Protein AF-A0A965AYD1-F1 (afdb_monomer_lite)

Foldseek 3Di:
DPPCDPVNAQDDVVVVVVVVVVVVVCCVVVVDPPVVVVVVVVVVVVVVVVVCVVCVVVLQVVLVPPVQSWDDDSNDIDHDDDDDDDDVVVVDVVVVVVVVVVVVVVVVVVVVVVCCVPPVVVVDDDPDDDDDDDDDDDD

pLDDT: mean 86.01, std 12.25, range [31.33, 96.5]

Structure (mmCIF, N/CA/C/O backbone):
data_AF-A0A965AYD1-F1
#
_entry.id   AF-A0A965AYD1-F1
#
loop_
_atom_site.group_PDB
_atom_site.id
_atom_site.type_symbol
_atom_site.label_atom_id
_atom_site.label_alt_id
_atom_site.label_comp_id
_atom_site.label_asym_id
_atom_site.label_entity_id
_atom_site.label_seq_id
_atom_site.pdbx_PDB_ins_code
_atom_site.Cartn_x
_atom_site.Cartn_y
_atom_site.Cartn_z
_atom_site.occupancy
_atom_site.B_iso_or_equiv
_atom_site.auth_seq_id
_atom_site.auth_comp_id
_atom_site.auth_asym_id
_atom_site.auth_atom_id
_atom_site.pdbx_PDB_model_num
ATOM 1 N N . MET A 1 1 ? -29.905 -5.074 19.551 1.00 31.33 1 MET A N 1
ATOM 2 C CA . MET A 1 1 ? -28.897 -4.438 18.678 1.00 31.33 1 MET A CA 1
ATOM 3 C C . MET A 1 1 ? -28.481 -5.483 17.664 1.00 31.33 1 MET A C 1
ATOM 5 O O . MET A 1 1 ? -27.871 -6.464 18.064 1.00 31.33 1 MET A O 1
ATOM 9 N N . ASN A 1 2 ? -28.889 -5.346 16.401 1.00 33.81 2 ASN A N 1
ATOM 10 C CA . ASN A 1 2 ? -28.353 -6.209 15.350 1.00 33.81 2 ASN A CA 1
ATOM 11 C C . ASN A 1 2 ? -26.916 -5.758 15.093 1.00 33.81 2 ASN A C 1
ATOM 13 O O . ASN A 1 2 ? -26.701 -4.657 14.593 1.00 33.81 2 ASN A O 1
ATOM 17 N N . SER A 1 3 ? -25.953 -6.588 15.486 1.00 36.12 3 SER A N 1
ATOM 18 C CA . SER A 1 3 ? -24.561 -6.454 15.067 1.00 36.12 3 SER A CA 1
ATOM 19 C C . SER A 1 3 ? -24.496 -6.816 13.586 1.00 36.12 3 SER A C 1
ATOM 21 O O . SER A 1 3 ? -24.158 -7.948 13.259 1.00 36.12 3 SER A O 1
ATOM 23 N N . LEU A 1 4 ? -24.889 -5.894 12.705 1.00 42.19 4 LEU A N 1
ATOM 24 C CA . LEU A 1 4 ? -24.600 -6.024 11.280 1.00 42.19 4 LEU A CA 1
ATOM 25 C C . LEU A 1 4 ? -23.084 -6.017 11.149 1.00 42.19 4 LEU A C 1
ATOM 27 O O . LEU A 1 4 ? -22.419 -5.025 11.454 1.00 42.19 4 LEU A O 1
ATOM 31 N N . LEU A 1 5 ? -22.533 -7.169 10.798 1.00 50.06 5 LEU A N 1
ATOM 32 C CA . LEU A 1 5 ? -21.101 -7.297 10.612 1.00 50.06 5 LEU A CA 1
ATOM 33 C C . LEU A 1 5 ? -20.743 -6.538 9.328 1.00 50.06 5 LEU A C 1
ATOM 35 O O . LEU A 1 5 ? -21.527 -6.509 8.384 1.00 50.06 5 LEU A O 1
ATOM 39 N N . ILE A 1 6 ? -19.569 -5.906 9.270 1.00 55.34 6 ILE A N 1
ATOM 40 C CA . ILE A 1 6 ? -19.202 -4.999 8.162 1.00 55.34 6 ILE A CA 1
ATOM 41 C C . ILE A 1 6 ? -19.211 -5.679 6.773 1.00 55.34 6 ILE A C 1
ATOM 43 O O . ILE A 1 6 ? -19.198 -5.005 5.751 1.00 55.34 6 ILE A O 1
ATOM 47 N N . TRP A 1 7 ? -19.247 -7.016 6.733 1.00 57.31 7 TRP A N 1
ATOM 48 C CA . TRP A 1 7 ? -19.371 -7.836 5.523 1.00 57.31 7 TRP A CA 1
ATOM 49 C C . TRP A 1 7 ? -20.816 -8.090 5.059 1.00 57.31 7 TRP A C 1
ATOM 51 O O . TRP A 1 7 ? -21.011 -8.648 3.983 1.00 57.31 7 TRP A O 1
ATOM 61 N N . GLU A 1 8 ? -21.821 -7.700 5.843 1.00 56.00 8 GLU A N 1
ATOM 62 C CA . GLU A 1 8 ? -23.250 -7.827 5.516 1.00 56.00 8 GLU A CA 1
ATOM 63 C C . GLU A 1 8 ? -23.846 -6.523 4.960 1.00 56.00 8 GLU A C 1
ATOM 65 O O . GLU A 1 8 ? -24.965 -6.517 4.449 1.00 56.00 8 GLU A O 1
ATOM 70 N N . VAL A 1 9 ? -23.099 -5.417 5.041 1.00 59.25 9 VAL A N 1
ATOM 71 C CA . VAL A 1 9 ? -23.489 -4.108 4.508 1.00 59.25 9 VAL A CA 1
ATOM 72 C C . VAL A 1 9 ? -22.909 -3.958 3.104 1.00 59.25 9 VAL A C 1
ATOM 74 O O . VAL A 1 9 ? -21.737 -4.256 2.871 1.00 59.25 9 VAL A O 1
ATOM 77 N N . ALA A 1 10 ? -23.725 -3.508 2.149 1.00 65.56 10 ALA A N 1
ATOM 78 C CA . ALA A 1 10 ? -23.235 -3.172 0.817 1.00 65.56 10 ALA A CA 1
ATOM 79 C C . ALA A 1 10 ? -22.157 -2.077 0.944 1.00 65.56 10 ALA A C 1
ATOM 81 O O . ALA A 1 10 ? -22.435 -1.052 1.559 1.00 65.56 10 ALA A O 1
ATOM 82 N N . PRO A 1 11 ? -20.932 -2.248 0.412 1.00 63.72 11 PRO A N 1
ATOM 83 C CA . PRO A 1 11 ? -19.881 -1.241 0.516 1.00 63.72 11 PRO A CA 1
ATOM 84 C C . PRO A 1 11 ? -20.221 0.014 -0.297 1.00 63.72 11 PRO A C 1
ATOM 86 O O . PRO A 1 11 ? -19.749 0.190 -1.422 1.00 63.72 11 PRO A O 1
ATOM 89 N N . THR A 1 12 ? -21.014 0.928 0.264 1.00 79.69 12 THR A N 1
ATOM 90 C CA . THR A 1 12 ? -21.115 2.282 -0.278 1.00 79.69 12 THR A CA 1
ATOM 91 C C . THR A 1 12 ? -20.005 3.141 0.314 1.00 79.69 12 THR A C 1
ATOM 93 O O . THR A 1 12 ? -19.731 3.128 1.516 1.00 79.69 12 THR A O 1
ATOM 96 N N . LYS A 1 13 ? -19.334 3.913 -0.546 1.00 81.00 13 LYS A N 1
ATOM 97 C CA . LYS A 1 13 ? -18.251 4.810 -0.124 1.00 81.00 13 LYS A CA 1
ATOM 98 C C . LYS A 1 13 ? -18.714 5.792 0.962 1.00 81.00 13 LYS A C 1
ATOM 100 O O . LYS A 1 13 ? -17.974 6.043 1.905 1.00 81.00 13 LYS A O 1
ATOM 105 N N . SER A 1 14 ? -19.949 6.279 0.852 1.00 82.81 14 SER A N 1
ATOM 106 C CA . SER A 1 14 ? -20.572 7.194 1.810 1.00 82.81 14 SER A CA 1
ATOM 107 C C . SER A 1 14 ? -20.762 6.586 3.199 1.00 82.81 14 SER A C 1
ATOM 109 O O . SER A 1 14 ? -20.508 7.259 4.193 1.00 82.81 14 SER A O 1
ATOM 111 N N . GLU A 1 15 ? -21.192 5.325 3.297 1.00 81.50 15 GLU A N 1
ATOM 112 C CA . GLU A 1 15 ? -21.371 4.671 4.600 1.00 81.50 15 GLU A CA 1
ATOM 113 C C . GLU A 1 15 ? -20.020 4.403 5.267 1.00 81.50 15 GLU A C 1
ATOM 115 O O . GLU A 1 15 ? -19.874 4.637 6.464 1.00 81.50 15 GLU A O 1
ATOM 120 N N . ILE A 1 16 ? -19.009 3.992 4.492 1.00 84.12 16 ILE A N 1
ATOM 121 C CA . ILE A 1 16 ? -17.644 3.786 5.000 1.00 84.12 16 ILE A CA 1
ATOM 122 C C . ILE A 1 16 ? -17.067 5.092 5.562 1.00 84.12 16 ILE A C 1
ATOM 124 O O . ILE A 1 16 ? -16.509 5.084 6.659 1.00 84.12 16 ILE A O 1
ATOM 128 N N . GLU A 1 17 ? -17.221 6.207 4.842 1.00 87.81 17 GLU A N 1
ATOM 129 C CA . GLU A 1 17 ? -16.793 7.533 5.306 1.00 87.81 17 GLU A CA 1
ATOM 130 C C . GLU A 1 17 ? -17.532 7.939 6.588 1.00 87.81 17 GLU A C 1
ATOM 132 O O . GLU A 1 17 ? -16.894 8.313 7.570 1.00 87.81 17 GLU A O 1
ATOM 137 N N . MET A 1 18 ? -18.854 7.753 6.635 1.00 88.06 18 MET A N 1
ATOM 138 C CA . MET A 1 18 ? -19.653 8.041 7.829 1.00 88.06 18 MET A CA 1
ATOM 139 C C . MET A 1 18 ? -19.200 7.222 9.051 1.00 88.06 18 MET A C 1
ATOM 141 O O . MET A 1 18 ? -19.089 7.767 10.150 1.00 88.06 18 MET A O 1
ATOM 145 N N . TYR A 1 19 ? -18.929 5.921 8.892 1.00 86.81 19 TYR A N 1
ATOM 146 C CA . TYR A 1 19 ? -18.437 5.089 9.994 1.00 86.81 19 TYR A CA 1
ATOM 147 C C . TYR A 1 19 ? -17.040 5.515 10.456 1.00 86.81 19 TYR A C 1
ATOM 149 O O . TYR A 1 19 ? -16.795 5.573 11.662 1.00 86.81 19 TYR A O 1
ATOM 157 N N . ALA A 1 20 ? -16.143 5.848 9.524 1.00 89.62 20 ALA A N 1
ATOM 158 C CA . ALA A 1 20 ? -14.809 6.343 9.853 1.00 89.62 20 ALA A CA 1
ATOM 159 C C . ALA A 1 20 ? -14.870 7.670 10.629 1.00 89.62 20 ALA A C 1
ATOM 161 O O . ALA A 1 20 ? -14.186 7.814 11.644 1.00 89.62 20 ALA A O 1
ATOM 162 N N . ASP A 1 21 ? -15.736 8.597 10.210 1.00 92.69 21 ASP A N 1
ATOM 163 C CA . ASP A 1 21 ? -15.945 9.879 10.886 1.00 92.69 21 ASP A CA 1
ATOM 164 C C . ASP A 1 21 ? -16.504 9.702 12.303 1.00 92.69 21 ASP A C 1
ATOM 166 O O . ASP A 1 21 ? -16.094 10.409 13.224 1.00 92.69 21 ASP A O 1
ATOM 170 N N . ASN A 1 22 ? -17.418 8.749 12.507 1.00 90.31 22 ASN A N 1
ATOM 171 C CA . ASN A 1 22 ? -17.966 8.460 13.833 1.00 90.31 22 ASN A CA 1
ATOM 172 C C . ASN A 1 22 ? -16.891 7.917 14.783 1.00 90.31 22 ASN A C 1
ATOM 174 O O . ASN A 1 22 ? -16.756 8.418 15.896 1.00 90.31 22 ASN A O 1
ATOM 178 N N . VAL A 1 23 ? -16.071 6.964 14.331 1.00 89.94 23 VAL A N 1
ATOM 179 C CA . VAL A 1 23 ? -14.961 6.434 15.142 1.00 89.94 23 VAL A CA 1
ATOM 180 C C . VAL A 1 23 ? -13.921 7.523 15.430 1.00 89.94 23 VAL A C 1
ATOM 182 O O . VAL A 1 23 ? -13.408 7.612 16.545 1.00 89.94 23 VAL A O 1
ATOM 185 N N . ALA A 1 24 ? -13.629 8.398 14.462 1.00 91.69 24 ALA A N 1
ATOM 186 C CA . ALA A 1 24 ? -12.726 9.527 14.674 1.00 91.69 24 ALA A CA 1
ATOM 187 C C . ALA A 1 24 ? -13.257 10.506 15.738 1.00 91.69 24 ALA A C 1
ATOM 189 O O . ALA A 1 24 ? -12.479 10.989 16.563 1.00 91.69 24 ALA A O 1
ATOM 190 N N . LYS A 1 25 ? -14.574 10.761 15.760 1.00 93.38 25 LYS A N 1
ATOM 191 C CA . LYS A 1 25 ? -15.223 11.564 16.808 1.00 93.38 25 LYS A CA 1
ATOM 192 C C . LYS A 1 25 ? -15.133 10.898 18.175 1.00 93.38 25 LYS A C 1
ATOM 194 O O . LYS A 1 25 ? -14.738 11.567 19.119 1.00 93.38 25 LYS A O 1
ATOM 199 N N . GLU A 1 26 ? -15.392 9.595 18.280 1.00 91.44 26 GLU A N 1
ATOM 200 C CA . GLU A 1 26 ? -15.264 8.866 19.552 1.00 91.44 26 GLU A CA 1
ATOM 201 C C . GLU A 1 26 ? -13.851 8.962 20.147 1.00 91.44 26 GLU A C 1
ATOM 203 O O . GLU A 1 26 ? -13.688 9.079 21.362 1.00 91.44 26 GLU A O 1
ATOM 208 N N . VAL A 1 27 ? -12.817 8.935 19.298 1.00 92.44 27 VAL A N 1
ATOM 209 C CA . VAL A 1 27 ? -11.428 9.147 19.731 1.00 92.44 27 VAL A CA 1
ATOM 210 C C . VAL A 1 27 ? -11.201 10.593 20.167 1.00 92.44 27 VAL A C 1
ATOM 212 O O . VAL A 1 27 ? -10.585 10.823 21.206 1.00 92.44 27 VAL A O 1
ATOM 215 N N . ALA A 1 28 ? -11.704 11.570 19.407 1.00 92.44 28 ALA A N 1
ATOM 216 C CA . ALA A 1 28 ? -11.584 12.988 19.748 1.00 92.44 28 ALA A CA 1
ATOM 217 C C . ALA A 1 28 ? -12.302 13.345 21.064 1.00 92.44 28 ALA A C 1
ATOM 219 O O . ALA A 1 28 ? -11.826 14.190 21.818 1.00 92.44 28 ALA A O 1
ATOM 220 N N . GLU A 1 29 ? -13.419 12.676 21.351 1.00 93.88 29 GLU A N 1
ATOM 221 C CA . GLU A 1 29 ? -14.221 12.825 22.570 1.00 93.88 29 GLU A CA 1
ATOM 222 C C . GLU A 1 29 ? -13.682 11.987 23.747 1.00 93.88 29 GLU A C 1
ATOM 224 O O . GLU A 1 29 ? -14.152 12.126 24.875 1.00 93.88 29 GLU A O 1
ATOM 229 N N . GLY A 1 30 ? -12.667 11.147 23.515 1.00 90.69 30 GLY A N 1
ATOM 230 C CA . GLY A 1 30 ? -11.996 10.355 24.549 1.00 90.69 30 GLY A CA 1
ATOM 231 C C . GLY A 1 30 ? -12.732 9.078 24.966 1.00 90.69 30 GLY A C 1
ATOM 232 O O . GLY A 1 30 ? -12.336 8.445 25.946 1.00 90.69 30 GLY A O 1
ATOM 233 N N . PHE A 1 31 ? -13.771 8.667 24.233 1.00 88.50 31 PHE A N 1
ATOM 234 C CA . PHE A 1 31 ? -14.476 7.401 24.467 1.00 88.50 31 PHE A CA 1
ATOM 235 C C . PHE A 1 31 ? -13.638 6.185 24.061 1.00 88.50 31 PHE A C 1
ATOM 237 O O . PHE A 1 31 ? -13.749 5.121 24.673 1.00 88.50 31 PHE A O 1
ATOM 244 N N . THR A 1 32 ? -12.763 6.357 23.068 1.00 88.56 32 THR A N 1
ATOM 245 C CA . THR A 1 32 ? -11.870 5.311 22.564 1.00 88.56 32 THR A CA 1
ATOM 246 C C . THR A 1 32 ? -10.417 5.765 22.645 1.00 88.56 32 THR A C 1
ATOM 248 O O . THR A 1 32 ? -10.062 6.847 22.179 1.00 88.56 32 THR A O 1
ATOM 251 N N . LYS A 1 33 ? -9.548 4.917 23.206 1.00 92.75 33 LYS A N 1
ATOM 252 C CA . LYS A 1 33 ? -8.110 5.197 23.280 1.00 92.75 33 LYS A CA 1
ATOM 253 C C . LYS A 1 33 ? -7.463 5.121 21.890 1.00 92.75 33 LYS A C 1
ATOM 255 O O . LYS A 1 33 ? -7.644 4.108 21.202 1.00 92.75 33 LYS A O 1
ATOM 260 N N . PRO A 1 34 ? -6.690 6.138 21.473 1.00 93.38 34 PRO A N 1
ATOM 261 C CA . PRO A 1 34 ? -6.089 6.172 20.144 1.00 93.38 34 PRO A CA 1
ATOM 262 C C . PRO A 1 34 ? -5.083 5.035 19.919 1.00 93.38 34 PRO A C 1
ATOM 264 O O . PRO A 1 34 ? -5.036 4.479 18.824 1.00 93.38 34 PRO A O 1
ATOM 267 N N . GLU A 1 35 ? -4.316 4.642 20.939 1.00 93.00 35 GLU A N 1
ATOM 268 C CA . GLU A 1 35 ? -3.348 3.546 20.851 1.00 93.00 35 GLU A CA 1
ATOM 269 C C . GLU A 1 35 ? -4.021 2.183 20.632 1.00 93.00 35 GLU A C 1
ATOM 271 O O . GLU A 1 35 ? -3.592 1.414 19.770 1.00 93.00 35 GLU A O 1
ATOM 276 N N . ASP A 1 36 ? -5.127 1.917 21.333 1.00 91.62 36 ASP A N 1
ATOM 277 C CA . ASP A 1 36 ? -5.892 0.677 21.179 1.00 91.62 36 ASP A CA 1
ATOM 278 C C . ASP A 1 36 ? -6.532 0.602 19.791 1.00 91.62 36 ASP A C 1
ATOM 280 O O . ASP A 1 36 ? -6.537 -0.456 19.154 1.00 91.62 36 ASP A O 1
ATOM 284 N N . LEU A 1 37 ? -7.072 1.727 19.307 1.00 91.88 37 LEU A N 1
ATOM 285 C CA . LEU A 1 37 ? -7.631 1.808 17.964 1.00 91.88 37 LEU A CA 1
ATOM 286 C C . LEU A 1 37 ? -6.550 1.564 16.907 1.00 91.88 37 LEU A C 1
ATOM 288 O O . LEU A 1 37 ? -6.767 0.771 15.993 1.00 91.88 37 LEU A O 1
ATOM 292 N N . ALA A 1 38 ? -5.378 2.186 17.051 1.00 92.12 38 ALA A N 1
ATOM 293 C CA . ALA A 1 38 ? -4.291 2.055 16.088 1.00 92.12 38 ALA A CA 1
ATOM 294 C C . ALA A 1 38 ? -3.798 0.597 15.972 1.00 92.12 38 ALA A C 1
ATOM 296 O O . ALA A 1 38 ? -3.607 0.095 14.861 1.00 92.12 38 ALA A O 1
ATOM 297 N N . ILE A 1 39 ? -3.683 -0.126 17.096 1.00 92.06 39 ILE A N 1
ATOM 298 C CA . ILE A 1 39 ? -3.336 -1.560 17.104 1.00 92.06 39 ILE A CA 1
ATOM 299 C C . ILE A 1 39 ? -4.420 -2.393 16.403 1.00 92.06 39 ILE A C 1
ATOM 301 O O . ILE A 1 39 ? -4.106 -3.232 15.555 1.00 92.06 39 ILE A O 1
ATOM 305 N N . LYS A 1 40 ? -5.700 -2.154 16.717 1.00 90.94 40 LYS A N 1
ATOM 306 C CA . LYS A 1 40 ? -6.829 -2.871 16.097 1.00 90.94 40 LYS A CA 1
ATOM 307 C C . LYS A 1 40 ? -6.899 -2.626 14.590 1.00 90.94 40 LYS A C 1
ATOM 309 O O . LYS A 1 40 ? -7.110 -3.572 13.835 1.00 90.94 40 LYS A O 1
ATOM 314 N N . MET A 1 41 ? -6.673 -1.390 14.144 1.00 91.62 41 MET A N 1
ATOM 315 C CA . MET A 1 41 ? -6.613 -1.044 12.721 1.00 91.62 41 MET A CA 1
ATOM 316 C C . MET A 1 41 ? -5.491 -1.801 12.008 1.00 91.62 41 MET A C 1
ATOM 318 O O . MET A 1 41 ? -5.743 -2.416 10.973 1.00 91.62 41 MET A O 1
ATOM 322 N N . ALA A 1 42 ? -4.286 -1.832 12.586 1.00 91.31 42 ALA A N 1
ATOM 323 C CA . ALA A 1 42 ? -3.161 -2.573 12.017 1.00 91.31 42 ALA A CA 1
ATOM 324 C C . ALA A 1 42 ? -3.44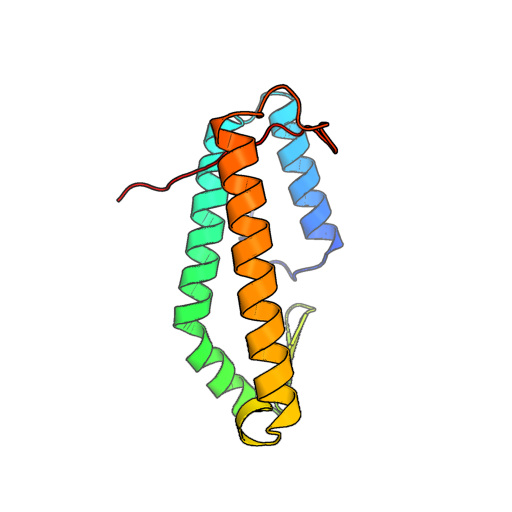8 -4.083 11.914 1.00 91.31 42 ALA A C 1
ATOM 326 O O . ALA A 1 42 ? -3.106 -4.721 10.912 1.00 91.31 42 ALA A O 1
ATOM 327 N N . ALA A 1 43 ? -4.113 -4.659 12.921 1.00 90.19 43 ALA A N 1
ATOM 328 C CA . ALA A 1 43 ? -4.531 -6.059 12.906 1.00 90.19 43 ALA A CA 1
ATOM 329 C C . ALA A 1 43 ? -5.572 -6.342 11.807 1.00 90.19 43 ALA A C 1
ATOM 331 O O . ALA A 1 43 ? -5.410 -7.302 11.053 1.00 90.19 43 ALA A O 1
ATOM 332 N N . ILE A 1 44 ? -6.599 -5.493 11.670 1.00 91.44 44 ILE A N 1
ATOM 333 C CA . ILE A 1 44 ? -7.634 -5.618 10.627 1.00 91.44 44 ILE A CA 1
ATOM 334 C C . ILE A 1 44 ? -7.020 -5.479 9.233 1.00 91.44 44 ILE A C 1
ATOM 336 O O . I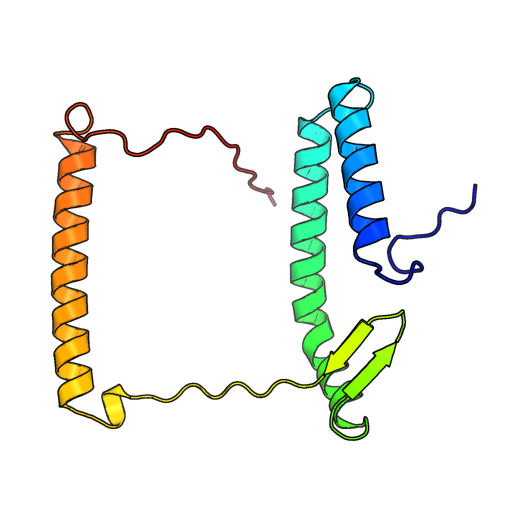LE A 1 44 ? -7.327 -6.272 8.345 1.00 91.44 44 ILE A O 1
ATOM 340 N N . GLU A 1 45 ? -6.128 -4.508 9.034 1.00 91.56 45 GLU A N 1
ATOM 341 C CA . GLU A 1 45 ? -5.453 -4.299 7.754 1.00 91.56 45 GLU A CA 1
ATOM 342 C C . GLU A 1 45 ? -4.604 -5.517 7.367 1.00 91.56 45 GLU A C 1
ATOM 344 O O . GLU A 1 45 ? -4.672 -5.995 6.231 1.00 91.56 45 GLU A O 1
ATOM 349 N N . THR A 1 46 ? -3.844 -6.056 8.324 1.00 92.00 46 THR A N 1
ATOM 350 C CA . THR A 1 46 ? -3.018 -7.252 8.113 1.00 92.00 46 THR A CA 1
ATOM 351 C C . THR A 1 46 ? -3.890 -8.464 7.802 1.00 92.00 46 THR A C 1
ATOM 353 O O . THR A 1 46 ? -3.644 -9.161 6.818 1.00 92.00 46 THR A O 1
ATOM 356 N N . PHE A 1 47 ? -4.958 -8.672 8.576 1.00 91.62 47 PHE A N 1
ATOM 357 C CA . PHE A 1 47 ? -5.930 -9.736 8.342 1.00 91.62 47 PHE A CA 1
ATOM 358 C C . PHE A 1 47 ? -6.558 -9.642 6.948 1.00 91.62 47 PHE A C 1
ATOM 360 O O . PHE A 1 47 ? -6.546 -10.626 6.212 1.00 91.62 47 PHE A O 1
ATOM 367 N N . ALA A 1 48 ? -7.052 -8.465 6.551 1.00 91.31 48 ALA A N 1
ATOM 368 C CA . ALA A 1 48 ? -7.689 -8.257 5.254 1.00 91.31 48 ALA A CA 1
ATOM 369 C C . ALA A 1 48 ? -6.718 -8.514 4.090 1.00 91.31 48 ALA A C 1
ATOM 371 O O . ALA A 1 48 ? -7.093 -9.156 3.106 1.00 91.31 48 ALA A O 1
ATOM 372 N N . LYS A 1 49 ? -5.459 -8.067 4.213 1.00 92.94 49 LYS A N 1
ATOM 373 C CA . LYS A 1 49 ? -4.395 -8.350 3.236 1.00 92.94 49 LYS A CA 1
ATOM 374 C C . LYS A 1 49 ? -4.120 -9.850 3.128 1.00 92.94 49 LYS A C 1
ATOM 376 O O . LYS A 1 49 ? -4.137 -10.388 2.025 1.00 92.94 49 LYS A O 1
ATOM 381 N N . THR A 1 50 ? -3.916 -10.535 4.255 1.00 92.25 50 THR A N 1
ATOM 382 C CA . THR A 1 50 ? -3.650 -11.981 4.271 1.00 92.25 50 THR A CA 1
ATOM 383 C C . THR A 1 50 ? -4.830 -12.787 3.736 1.00 92.25 50 THR A C 1
ATOM 385 O O . THR A 1 50 ? -4.629 -13.714 2.954 1.00 92.25 50 THR A O 1
ATOM 388 N N . LEU A 1 51 ? -6.057 -12.445 4.137 1.00 92.88 51 LEU A N 1
ATOM 389 C CA . LEU A 1 51 ? -7.259 -13.119 3.662 1.00 92.88 51 LEU A CA 1
ATOM 390 C C . LEU A 1 51 ? -7.399 -12.961 2.150 1.00 92.88 51 LEU A C 1
ATOM 392 O O . LEU A 1 51 ? -7.623 -13.961 1.478 1.00 92.88 51 LEU A O 1
ATOM 396 N N . ARG A 1 52 ? -7.193 -11.747 1.615 1.00 92.75 52 ARG A N 1
ATOM 397 C CA . ARG A 1 52 ? -7.234 -11.487 0.170 1.00 92.75 52 ARG A CA 1
ATOM 398 C C . ARG A 1 52 ? -6.310 -12.433 -0.592 1.00 92.75 52 ARG A C 1
ATOM 400 O O . ARG A 1 52 ? -6.791 -13.102 -1.494 1.00 92.75 52 ARG A O 1
ATOM 407 N N . THR A 1 53 ? -5.045 -12.552 -0.188 1.00 94.38 53 THR A N 1
ATOM 408 C CA . THR A 1 53 ? -4.089 -13.469 -0.833 1.00 94.38 53 THR A CA 1
ATOM 409 C C . THR A 1 53 ? -4.547 -14.927 -0.773 1.00 94.38 53 THR A C 1
ATOM 411 O O . THR A 1 53 ? -4.385 -15.661 -1.738 1.00 94.38 53 THR A O 1
ATOM 414 N N . LYS A 1 54 ? -5.144 -15.361 0.343 1.00 93.69 54 LYS A N 1
ATOM 415 C CA . LYS A 1 54 ? -5.607 -16.749 0.505 1.00 93.69 54 LYS A CA 1
ATOM 416 C C . LYS A 1 54 ? -6.849 -17.087 -0.319 1.00 93.69 54 LYS A C 1
ATOM 418 O O . LYS A 1 54 ? -7.038 -18.251 -0.648 1.00 93.69 54 LYS A O 1
ATOM 423 N N . VAL A 1 55 ? -7.713 -16.111 -0.598 1.00 94.25 55 VAL A N 1
ATOM 424 C CA . VAL A 1 55 ? -8.975 -16.339 -1.328 1.00 94.25 55 VAL A CA 1
ATOM 425 C C . VAL A 1 55 ? -8.913 -15.930 -2.796 1.00 94.25 55 VAL A C 1
ATOM 427 O O . VAL A 1 55 ? -9.851 -16.212 -3.535 1.00 94.25 55 VAL A O 1
ATOM 430 N N . GLU A 1 56 ? -7.836 -15.269 -3.225 1.00 93.31 56 GLU A N 1
ATOM 431 C CA . GLU A 1 56 ? -7.688 -14.708 -4.572 1.00 93.31 56 GLU A CA 1
ATOM 432 C C . GLU A 1 56 ? -7.924 -15.752 -5.665 1.00 93.31 56 GLU A C 1
ATOM 434 O O . GLU A 1 56 ? -8.744 -15.524 -6.551 1.00 93.31 56 GLU A O 1
ATOM 439 N N . GLU A 1 57 ? -7.306 -16.929 -5.551 1.00 93.62 57 GLU A N 1
ATOM 440 C CA . GLU A 1 57 ? -7.482 -18.023 -6.515 1.00 93.62 57 GLU A CA 1
ATOM 441 C C . GLU A 1 57 ? -8.948 -18.466 -6.634 1.00 93.62 57 GLU A C 1
ATOM 443 O O . GLU A 1 57 ? -9.443 -18.687 -7.738 1.00 93.62 57 GLU A O 1
ATOM 448 N N . HIS A 1 58 ? -9.681 -18.526 -5.516 1.00 94.56 58 HIS A N 1
ATOM 449 C CA . HIS A 1 58 ? -11.103 -18.878 -5.514 1.00 94.56 58 HIS A CA 1
ATOM 450 C C . HIS A 1 58 ? -11.970 -17.799 -6.174 1.00 94.56 58 HIS A C 1
ATOM 452 O O . HIS A 1 58 ? -12.926 -18.117 -6.883 1.00 94.56 58 HIS A O 1
ATOM 458 N N . VAL A 1 59 ? -11.641 -16.520 -5.964 1.00 93.44 59 VAL A N 1
ATOM 459 C CA . VAL A 1 59 ? -12.346 -15.398 -6.601 1.00 93.44 59 VAL A CA 1
ATOM 460 C C . VAL A 1 59 ? -12.074 -15.375 -8.107 1.00 93.44 59 VAL A C 1
ATOM 462 O O . VAL A 1 59 ? -13.001 -15.163 -8.888 1.00 93.44 59 VAL A O 1
ATOM 465 N N . VAL A 1 60 ? -10.833 -15.636 -8.529 1.00 93.81 60 VAL A N 1
ATOM 466 C CA . VAL A 1 60 ? -10.457 -15.737 -9.948 1.00 93.81 60 VAL A CA 1
ATOM 467 C C . VAL A 1 60 ? -11.161 -16.918 -10.620 1.00 93.81 60 VAL A C 1
ATOM 469 O O . VAL A 1 60 ? -11.755 -16.732 -11.682 1.00 93.81 60 VAL A O 1
ATOM 472 N N . ASP A 1 61 ? -11.171 -18.102 -9.996 1.00 94.19 61 ASP A N 1
ATOM 473 C CA . ASP A 1 61 ? -11.887 -19.281 -10.506 1.00 94.19 61 ASP A CA 1
ATOM 474 C C . ASP A 1 61 ? -13.391 -19.006 -10.660 1.00 94.19 61 ASP A C 1
ATOM 476 O O . ASP A 1 61 ? -13.973 -19.313 -11.702 1.00 94.19 61 ASP A O 1
ATOM 480 N N . PHE A 1 62 ? -14.015 -18.354 -9.674 1.00 94.38 62 PHE A N 1
ATOM 481 C CA . PHE A 1 62 ? -15.409 -17.924 -9.772 1.00 94.38 62 PHE A CA 1
ATOM 482 C C . PHE A 1 62 ? -15.635 -16.972 -10.957 1.00 94.38 62 PHE A C 1
ATOM 484 O O . PHE A 1 62 ? -16.490 -17.242 -11.802 1.00 94.38 62 PHE A O 1
ATOM 491 N N . LEU A 1 63 ? -14.849 -15.894 -11.064 1.00 93.50 63 LEU A N 1
ATOM 492 C CA . LEU A 1 63 ? -15.017 -14.904 -12.130 1.00 93.50 63 LEU A CA 1
ATOM 493 C C . LEU A 1 63 ? -14.730 -15.484 -13.519 1.00 93.50 63 LEU A C 1
ATOM 495 O O . LEU A 1 63 ? -15.372 -15.070 -14.480 1.00 93.50 63 LEU A O 1
ATOM 499 N N . SER A 1 64 ? -13.835 -16.470 -13.641 1.00 90.94 64 SER A N 1
ATOM 500 C CA . SER A 1 64 ? -13.550 -17.152 -14.915 1.00 90.94 64 SER A CA 1
ATOM 501 C C . SER A 1 64 ? -14.775 -17.861 -15.508 1.00 90.94 64 SER A C 1
ATOM 503 O O . SER A 1 64 ? -14.879 -18.027 -16.723 1.00 90.94 64 SER A O 1
ATOM 505 N N . LYS A 1 65 ? -15.736 -18.229 -14.651 1.00 94.00 65 LYS A N 1
ATOM 506 C CA . LYS A 1 65 ? -17.007 -18.866 -15.021 1.00 94.00 65 LYS A CA 1
ATOM 507 C C . LYS A 1 65 ? -18.111 -17.840 -15.294 1.00 94.00 65 LYS A C 1
ATOM 509 O O . LYS A 1 65 ? -19.165 -18.201 -15.817 1.00 94.00 65 LYS A O 1
ATOM 514 N N . CYS A 1 66 ? -17.895 -16.570 -14.950 1.00 91.38 66 CYS A N 1
ATOM 515 C CA . CYS A 1 66 ? -18.854 -15.496 -15.175 1.00 91.38 66 CYS A CA 1
ATOM 516 C C . CYS A 1 66 ? -18.757 -14.936 -16.608 1.00 91.38 66 CYS A C 1
ATOM 518 O O . CYS A 1 66 ? -17.665 -14.833 -17.177 1.00 91.38 66 CYS A O 1
ATOM 520 N N . PRO A 1 67 ? -19.878 -14.486 -17.202 1.00 87.56 67 PRO A N 1
ATOM 521 C CA . PRO A 1 67 ? -19.859 -13.817 -18.498 1.00 87.56 67 PRO A CA 1
ATOM 522 C C . PRO A 1 67 ? -18.916 -12.607 -18.499 1.00 87.56 67 PRO A C 1
ATOM 524 O O . PRO A 1 67 ? -19.019 -11.727 -17.647 1.00 87.56 67 PRO A O 1
ATOM 527 N N . LYS A 1 68 ? -18.002 -12.547 -19.478 1.00 87.12 68 LYS A N 1
ATOM 528 C CA . LYS A 1 68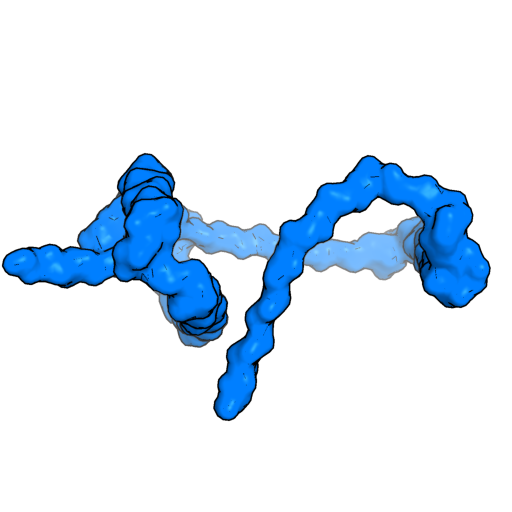 ? -16.990 -11.477 -19.623 1.00 87.12 68 LYS A CA 1
ATOM 529 C C . LYS A 1 68 ? -16.049 -11.318 -18.416 1.00 87.12 68 LYS A C 1
ATOM 531 O O . LYS A 1 68 ? -15.439 -10.258 -18.270 1.00 87.12 68 LYS A O 1
ATOM 536 N N . GLY A 1 69 ? -15.940 -12.335 -17.557 1.00 90.38 69 GLY A N 1
ATOM 537 C CA . GLY A 1 69 ? -15.101 -12.268 -16.365 1.00 90.38 69 GLY A CA 1
ATOM 538 C C . GLY A 1 69 ? -15.570 -11.233 -15.343 1.00 90.38 69 GLY A C 1
ATOM 539 O O . GLY A 1 69 ? -14.737 -10.712 -14.608 1.00 90.38 69 GLY A O 1
ATOM 540 N N . ALA A 1 70 ? -16.858 -10.869 -15.344 1.00 92.38 70 ALA A N 1
ATOM 541 C CA . ALA A 1 70 ? -17.408 -9.801 -14.515 1.00 92.38 70 ALA A CA 1
ATOM 542 C C . ALA A 1 70 ? -18.637 -10.266 -13.721 1.00 92.38 70 ALA A C 1
ATOM 544 O O . ALA A 1 70 ? -19.451 -11.050 -14.211 1.00 92.38 70 ALA A O 1
ATOM 545 N N . TYR A 1 71 ? -18.784 -9.753 -12.502 1.00 93.06 71 TYR A N 1
ATOM 546 C CA . TYR A 1 71 ? -19.902 -10.040 -11.612 1.00 93.06 71 TYR A CA 1
ATOM 547 C C . TYR A 1 71 ? -20.202 -8.829 -10.725 1.00 93.06 71 TYR A C 1
ATOM 549 O O . TYR A 1 71 ? -19.304 -8.290 -10.082 1.00 93.06 71 TYR A O 1
ATOM 557 N N . SER A 1 72 ? -21.463 -8.403 -10.670 1.00 89.69 72 SER A N 1
ATOM 558 C CA . SER A 1 72 ? -21.899 -7.293 -9.818 1.00 89.69 72 SER A CA 1
ATOM 559 C C . SER A 1 72 ? -22.673 -7.824 -8.620 1.00 89.69 72 SER A C 1
ATOM 561 O O . SER A 1 72 ? -23.689 -8.500 -8.780 1.00 89.69 72 SER A O 1
ATOM 563 N N . HIS A 1 73 ? -22.209 -7.512 -7.413 1.00 85.56 73 HIS A N 1
ATOM 564 C CA . HIS A 1 73 ? -22.836 -7.959 -6.175 1.00 85.56 73 HIS A CA 1
ATOM 565 C C . HIS A 1 73 ? -22.524 -6.999 -5.027 1.00 85.56 73 HIS A C 1
ATOM 567 O O . HIS A 1 73 ? -21.468 -6.373 -5.012 1.00 85.56 73 HIS A O 1
ATOM 573 N N . LEU A 1 74 ? -23.464 -6.860 -4.084 1.00 81.50 74 LEU A N 1
ATOM 574 C CA . LEU A 1 74 ? -23.371 -5.933 -2.944 1.00 81.50 74 LEU A CA 1
ATOM 575 C C . LEU A 1 74 ? -23.038 -4.481 -3.351 1.00 81.50 74 LEU A C 1
ATOM 577 O O . LEU A 1 74 ? -22.324 -3.780 -2.652 1.00 81.50 74 LEU A O 1
ATOM 581 N N . GLY A 1 75 ? -23.525 -4.007 -4.501 1.00 79.50 75 GLY A N 1
ATOM 582 C CA . GLY A 1 75 ? -23.234 -2.643 -4.969 1.00 79.50 75 GLY A CA 1
ATOM 583 C C . GLY A 1 75 ? -21.804 -2.427 -5.489 1.00 79.50 75 GLY A C 1
ATOM 584 O O . GLY A 1 75 ? -21.440 -1.292 -5.782 1.00 79.50 75 GLY A O 1
ATOM 585 N N . ALA A 1 76 ? -21.014 -3.494 -5.650 1.00 84.44 76 ALA A N 1
ATOM 586 C CA . ALA A 1 76 ? -19.682 -3.465 -6.247 1.00 84.44 76 ALA A CA 1
ATOM 587 C C . ALA A 1 76 ? -19.623 -4.296 -7.540 1.00 84.44 76 ALA A C 1
ATOM 589 O O . ALA A 1 76 ? -20.341 -5.285 -7.699 1.00 84.44 76 ALA A O 1
ATOM 590 N N . GLU A 1 77 ? -18.741 -3.907 -8.461 1.00 89.50 77 GLU A N 1
ATOM 591 C CA . GLU A 1 77 ? -18.393 -4.697 -9.645 1.00 89.50 77 GLU A CA 1
ATOM 592 C C . GLU A 1 77 ? -17.047 -5.395 -9.416 1.00 89.50 77 GLU A C 1
ATOM 594 O O . GLU A 1 77 ? -16.033 -4.749 -9.145 1.00 89.50 77 GLU A O 1
ATOM 599 N N . LEU A 1 78 ? -17.041 -6.722 -9.531 1.00 90.81 78 LEU A N 1
ATOM 600 C CA . LEU A 1 78 ? -15.841 -7.545 -9.565 1.00 90.81 78 LEU A CA 1
ATOM 601 C C . LEU A 1 78 ? -15.551 -7.912 -11.016 1.00 90.81 78 LEU A C 1
ATOM 603 O O . LEU A 1 78 ? -16.443 -8.365 -11.730 1.00 90.81 78 LEU A O 1
ATOM 607 N N . LYS A 1 79 ? -14.302 -7.744 -11.450 1.00 93.12 79 LYS A N 1
ATOM 608 C CA . LYS A 1 79 ? -13.900 -8.036 -12.824 1.00 93.12 79 LYS A CA 1
ATOM 609 C C . LYS A 1 79 ? -12.481 -8.587 -12.885 1.00 93.12 79 LYS A C 1
ATOM 611 O O . LYS A 1 79 ? -11.592 -8.061 -12.216 1.00 93.12 79 LYS A O 1
ATOM 616 N N . LEU A 1 80 ? -12.271 -9.606 -13.718 1.00 91.12 80 LEU A N 1
ATOM 617 C CA . LEU A 1 80 ? -10.935 -10.082 -14.065 1.00 91.12 80 LEU A CA 1
ATOM 618 C C . LEU A 1 80 ? -10.142 -8.958 -14.731 1.00 91.12 80 LEU A C 1
ATOM 620 O O . LEU A 1 80 ? -10.631 -8.261 -15.626 1.00 91.12 80 LEU A O 1
ATOM 624 N N . LYS A 1 81 ? -8.901 -8.790 -14.285 1.00 89.88 81 LYS A N 1
ATOM 625 C CA . LYS A 1 81 ? -7.964 -7.835 -14.856 1.00 89.88 81 LYS A CA 1
ATOM 626 C C . LYS A 1 81 ? -6.696 -8.572 -15.240 1.00 89.88 81 LYS A C 1
ATOM 628 O O . LYS A 1 81 ? -5.930 -8.972 -14.370 1.00 89.88 81 LYS A O 1
ATOM 633 N N . ASP A 1 82 ? -6.448 -8.643 -16.537 1.00 84.88 82 ASP A N 1
ATOM 634 C CA . ASP A 1 82 ? -5.167 -9.094 -17.053 1.00 84.88 82 ASP A CA 1
ATOM 635 C C . ASP A 1 82 ? -4.186 -7.919 -17.038 1.00 84.88 82 ASP A C 1
ATOM 637 O O . ASP A 1 82 ? -4.469 -6.834 -17.556 1.00 84.88 82 ASP A O 1
ATOM 641 N N . SER A 1 83 ? -3.029 -8.120 -16.415 1.00 83.81 83 SER A N 1
ATOM 642 C CA . SER A 1 83 ? -1.909 -7.186 -16.476 1.00 83.81 83 SER A CA 1
ATOM 643 C C . SER A 1 83 ? -0.735 -7.909 -17.105 1.00 83.81 83 SER A C 1
ATOM 645 O O . SER A 1 83 ? -0.254 -8.899 -16.562 1.00 83.81 83 SER A O 1
ATOM 647 N N . GLN A 1 84 ? -0.274 -7.412 -18.246 1.00 85.19 84 GLN A N 1
ATOM 648 C CA . GLN A 1 84 ? 0.923 -7.914 -18.907 1.00 85.19 84 GLN A CA 1
ATOM 649 C C . GLN A 1 84 ? 2.052 -6.917 -18.670 1.00 85.19 84 GLN A C 1
ATOM 651 O O . GLN A 1 84 ? 1.892 -5.721 -18.917 1.00 85.19 84 GLN A O 1
ATOM 656 N N . THR A 1 85 ? 3.183 -7.411 -18.181 1.00 87.31 85 THR A N 1
ATOM 657 C CA . THR A 1 85 ? 4.405 -6.620 -18.037 1.00 87.31 85 THR A CA 1
ATOM 658 C C . THR A 1 85 ? 5.354 -7.025 -19.150 1.00 87.31 85 THR A C 1
ATOM 660 O O . THR A 1 85 ? 5.671 -8.204 -19.289 1.00 87.31 85 THR A O 1
ATOM 663 N N . TYR A 1 86 ? 5.794 -6.054 -19.945 1.00 88.69 86 TYR A N 1
ATOM 664 C CA . TYR A 1 86 ? 6.717 -6.282 -21.051 1.00 88.69 86 TYR A CA 1
ATOM 665 C C . TYR A 1 86 ? 8.154 -6.000 -20.625 1.00 88.69 86 TYR A C 1
ATOM 667 O O . TYR A 1 86 ? 8.422 -5.014 -19.935 1.00 88.69 86 TYR A O 1
ATOM 675 N N . ASP A 1 87 ? 9.078 -6.841 -21.084 1.00 88.81 87 ASP A N 1
ATOM 676 C CA . ASP A 1 87 ? 10.509 -6.611 -20.929 1.00 88.81 87 ASP A CA 1
ATOM 677 C C . ASP A 1 87 ? 11.031 -5.737 -22.077 1.00 88.81 87 ASP A C 1
ATOM 679 O O . ASP A 1 87 ? 11.423 -6.208 -23.147 1.00 88.81 87 ASP A O 1
ATOM 683 N N . TYR A 1 88 ? 11.010 -4.424 -21.854 1.00 89.12 88 TYR A N 1
ATOM 684 C CA . TYR A 1 88 ? 11.528 -3.456 -22.818 1.00 89.12 88 TYR A CA 1
ATOM 685 C C . TYR A 1 88 ? 13.057 -3.469 -22.927 1.00 89.12 88 TYR A C 1
ATOM 687 O O . TYR A 1 88 ? 13.585 -3.016 -23.942 1.00 89.12 88 TYR A O 1
ATOM 695 N N . ALA A 1 89 ? 13.769 -3.993 -21.922 1.00 86.25 89 ALA A N 1
ATOM 696 C CA . ALA A 1 89 ? 15.224 -4.108 -21.969 1.00 86.25 89 ALA A CA 1
ATOM 697 C C . ALA A 1 89 ? 15.649 -5.219 -22.935 1.00 86.25 89 ALA A C 1
ATOM 699 O O . ALA A 1 89 ? 16.559 -5.012 -23.732 1.00 86.25 89 ALA A O 1
ATOM 700 N N . ALA A 1 90 ? 14.933 -6.347 -22.938 1.00 86.44 90 ALA A N 1
ATOM 701 C CA . ALA A 1 90 ? 15.126 -7.401 -23.933 1.00 86.44 90 ALA A CA 1
ATOM 702 C C . ALA A 1 90 ? 14.711 -6.967 -25.352 1.00 86.44 90 ALA A C 1
ATOM 704 O O . ALA A 1 90 ? 15.270 -7.447 -26.335 1.00 86.44 90 ALA A O 1
ATOM 705 N N . TYR A 1 91 ? 13.736 -6.060 -25.471 1.00 90.69 91 TYR A N 1
ATOM 706 C CA . TYR A 1 91 ? 13.265 -5.556 -26.764 1.00 90.69 91 TYR A CA 1
ATOM 707 C C . TYR A 1 91 ? 14.185 -4.492 -27.388 1.00 90.69 91 TYR A C 1
ATOM 709 O O . TYR A 1 91 ? 14.274 -4.400 -28.612 1.00 90.69 91 TYR A O 1
ATOM 717 N N . SER A 1 92 ? 14.846 -3.654 -26.581 1.00 93.12 92 SER A N 1
ATOM 718 C CA . SER A 1 92 ? 15.608 -2.508 -27.081 1.00 93.12 92 SER A CA 1
ATOM 719 C C . SER A 1 92 ? 16.911 -2.293 -26.317 1.00 93.12 92 SER A C 1
ATOM 721 O O . SER A 1 92 ? 16.908 -1.906 -25.150 1.00 93.12 92 SER A O 1
ATOM 723 N N . GLU A 1 93 ? 18.036 -2.407 -27.028 1.00 90.88 93 GLU A N 1
ATOM 724 C CA . GLU A 1 93 ? 19.368 -2.085 -26.493 1.00 90.88 93 GLU A CA 1
ATOM 725 C C . GLU A 1 93 ? 19.431 -0.645 -25.964 1.00 90.88 93 GLU A C 1
ATOM 727 O O . GLU A 1 93 ? 19.907 -0.399 -24.860 1.00 90.88 93 GLU A O 1
ATOM 732 N N . LYS A 1 94 ? 18.836 0.311 -26.691 1.00 94.00 94 LYS A N 1
ATOM 733 C CA . LYS A 1 94 ? 18.747 1.712 -26.255 1.00 94.00 94 LYS A CA 1
ATOM 734 C C . LYS A 1 94 ? 17.969 1.869 -24.945 1.00 94.00 94 LYS A C 1
ATOM 736 O O . LYS A 1 94 ? 18.301 2.738 -24.141 1.00 94.00 94 LYS A O 1
ATOM 741 N N . TRP A 1 95 ? 16.927 1.065 -24.727 1.00 94.31 95 TRP A N 1
ATOM 742 C CA . TRP A 1 95 ? 16.198 1.071 -23.459 1.00 94.31 95 TRP A CA 1
ATOM 743 C C . TRP A 1 95 ? 17.075 0.553 -22.319 1.00 94.31 95 TRP A C 1
ATOM 745 O O . TRP A 1 95 ? 17.154 1.199 -21.274 1.00 94.31 95 TRP A O 1
ATOM 755 N N . ALA A 1 96 ? 17.784 -0.556 -22.540 1.00 91.69 96 ALA A N 1
ATOM 756 C CA . ALA A 1 96 ? 18.717 -1.113 -21.565 1.00 91.69 96 ALA A CA 1
ATOM 757 C C . ALA A 1 96 ? 19.842 -0.121 -21.208 1.00 91.69 96 ALA A C 1
ATOM 759 O O . ALA A 1 96 ? 20.133 0.082 -20.030 1.00 91.69 96 ALA A O 1
ATOM 760 N N . GLU A 1 97 ? 20.417 0.572 -22.195 1.00 94.06 97 GLU A N 1
ATOM 761 C CA . GLU A 1 97 ? 21.427 1.615 -21.969 1.00 94.06 97 GLU A CA 1
ATOM 762 C C . GLU A 1 97 ? 20.894 2.793 -21.144 1.00 94.06 97 GLU A C 1
ATOM 764 O O . GLU A 1 97 ? 21.585 3.310 -20.263 1.00 94.06 97 GLU A O 1
ATOM 769 N N . LEU A 1 98 ? 19.671 3.252 -21.434 1.00 95.56 98 LEU A N 1
ATOM 770 C CA . LEU A 1 98 ? 19.036 4.326 -20.671 1.00 95.56 98 LEU A CA 1
ATOM 771 C C . LEU A 1 98 ? 18.758 3.889 -19.234 1.00 95.56 98 LEU A C 1
ATOM 773 O O . LEU A 1 98 ? 19.017 4.662 -18.313 1.00 95.56 98 LEU A O 1
ATOM 777 N N . GLN A 1 99 ? 18.287 2.658 -19.040 1.00 93.12 99 GLN A N 1
ATOM 778 C CA . GLN A 1 99 ? 18.053 2.107 -17.712 1.00 93.12 99 GLN A CA 1
ATOM 779 C C . GLN A 1 99 ? 19.358 2.014 -16.910 1.00 93.12 99 GLN A C 1
ATOM 781 O O . GLN A 1 99 ? 19.398 2.489 -15.780 1.00 93.12 99 GLN A O 1
ATOM 786 N N . ALA A 1 100 ? 20.448 1.540 -17.520 1.00 93.62 100 ALA A N 1
ATOM 787 C CA . ALA A 1 100 ? 21.758 1.489 -16.873 1.00 93.62 100 ALA A CA 1
ATOM 788 C C . ALA A 1 100 ? 22.254 2.881 -16.435 1.00 93.62 100 ALA A C 1
ATOM 790 O O . ALA A 1 100 ? 22.770 3.042 -15.330 1.00 93.62 100 ALA A O 1
ATOM 791 N N . LYS A 1 101 ? 22.051 3.915 -17.264 1.00 96.19 101 LYS A N 1
ATOM 792 C CA . LYS A 1 101 ? 22.373 5.306 -16.892 1.00 96.19 101 LYS A CA 1
ATOM 793 C C . LYS A 1 101 ? 21.511 5.808 -15.736 1.00 96.19 101 LYS A C 1
ATOM 795 O O . LYS A 1 101 ? 22.025 6.475 -14.844 1.00 96.19 101 LYS A O 1
ATOM 800 N N . ILE A 1 102 ? 20.212 5.501 -15.747 1.00 95.06 102 ILE A N 1
ATOM 801 C CA . ILE A 1 102 ? 19.297 5.852 -14.653 1.00 95.06 102 I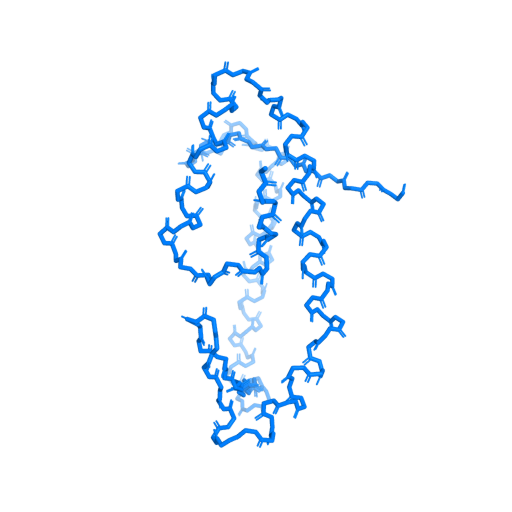LE A CA 1
ATOM 802 C C . ILE A 1 102 ? 19.754 5.200 -13.348 1.00 95.06 102 ILE A C 1
ATOM 804 O O . ILE A 1 102 ? 19.720 5.853 -12.310 1.00 95.06 102 ILE A O 1
ATOM 808 N N . ASP A 1 103 ? 20.183 3.942 -13.395 1.00 94.12 103 ASP A N 1
ATOM 809 C CA . ASP A 1 103 ? 20.609 3.209 -12.205 1.00 94.12 103 ASP A CA 1
ATOM 810 C C . ASP A 1 103 ? 21.889 3.807 -11.602 1.00 94.12 103 ASP A C 1
ATOM 812 O O . ASP A 1 103 ? 21.943 4.009 -10.391 1.00 94.12 103 ASP A O 1
ATOM 816 N N . ILE A 1 104 ? 22.857 4.211 -12.437 1.00 95.12 104 ILE A N 1
ATOM 817 C CA . ILE A 1 104 ? 24.051 4.953 -11.988 1.00 95.12 104 ILE A CA 1
ATOM 818 C C . ILE A 1 104 ? 23.649 6.275 -11.322 1.00 95.12 104 ILE A C 1
ATOM 820 O O . ILE A 1 104 ? 24.038 6.538 -10.188 1.00 95.12 104 ILE A O 1
ATOM 824 N N . LEU A 1 105 ? 22.818 7.083 -11.989 1.00 96.50 105 LEU A N 1
ATOM 825 C CA . LEU A 1 105 ? 22.381 8.380 -11.459 1.00 96.50 105 LEU A CA 1
ATOM 826 C C . LEU A 1 105 ? 21.586 8.244 -10.153 1.00 96.50 105 LEU A C 1
ATOM 828 O O . LEU A 1 105 ? 21.643 9.123 -9.295 1.00 96.50 105 LEU A O 1
ATOM 832 N N . LYS A 1 106 ? 20.827 7.157 -9.985 1.00 95.25 106 LYS A N 1
ATOM 833 C CA . LYS A 1 106 ? 20.120 6.864 -8.733 1.00 95.25 106 LYS A CA 1
ATOM 834 C C . LYS A 1 106 ? 21.078 6.511 -7.602 1.00 95.25 106 LYS A C 1
ATOM 836 O O . LYS A 1 106 ? 20.830 6.936 -6.475 1.00 95.25 106 LYS A O 1
ATOM 841 N N . GLU A 1 107 ? 22.144 5.762 -7.877 1.00 93.31 107 GLU A N 1
ATOM 842 C CA . GLU A 1 107 ? 23.150 5.470 -6.853 1.00 93.31 107 GLU A CA 1
ATOM 843 C C . GLU A 1 107 ? 23.913 6.745 -6.464 1.00 93.31 107 GLU A C 1
ATOM 845 O O . GLU A 1 107 ? 24.050 7.020 -5.276 1.00 93.31 107 GLU A O 1
ATOM 850 N N . GLU A 1 108 ? 24.276 7.600 -7.428 1.00 93.19 108 GLU A N 1
ATOM 851 C CA . GLU A 1 108 ? 24.869 8.919 -7.142 1.00 93.19 108 GLU A CA 1
ATOM 852 C C . GLU A 1 108 ? 23.945 9.791 -6.269 1.00 93.19 108 GLU A C 1
ATOM 854 O O . GLU A 1 108 ? 24.383 10.388 -5.284 1.00 93.19 108 GLU A O 1
ATOM 859 N N . GLN A 1 109 ? 22.640 9.838 -6.576 1.00 90.62 109 GLN A N 1
ATOM 860 C CA . GLN A 1 109 ? 21.658 10.538 -5.736 1.00 90.62 109 GLN A CA 1
ATOM 861 C C . GLN A 1 109 ? 21.620 9.987 -4.308 1.00 90.62 109 GLN A C 1
ATOM 863 O O . GLN A 1 109 ? 21.535 10.756 -3.349 1.00 90.62 109 GLN A O 1
ATOM 868 N N . LYS A 1 110 ? 21.689 8.663 -4.161 1.00 92.62 110 LYS A N 1
ATOM 869 C CA . LYS A 1 110 ? 21.669 7.986 -2.864 1.00 92.62 110 LYS A CA 1
ATOM 870 C C . LYS A 1 110 ? 22.943 8.250 -2.061 1.00 92.62 110 LYS A C 1
ATOM 872 O O . LYS A 1 110 ? 22.846 8.473 -0.858 1.00 92.62 110 LYS A O 1
ATOM 877 N N . GLU A 1 111 ? 24.110 8.307 -2.699 1.00 90.50 111 GLU A N 1
ATOM 878 C CA . GLU A 1 111 ? 25.361 8.701 -2.040 1.00 90.50 111 GLU A CA 1
ATOM 879 C C . GLU A 1 111 ? 25.299 10.139 -1.511 1.00 90.50 111 GLU A C 1
ATOM 881 O O . GLU A 1 111 ? 25.698 10.399 -0.372 1.00 90.50 111 GLU A O 1
ATOM 886 N N . ILE A 1 112 ? 24.747 11.071 -2.298 1.00 88.81 112 ILE A N 1
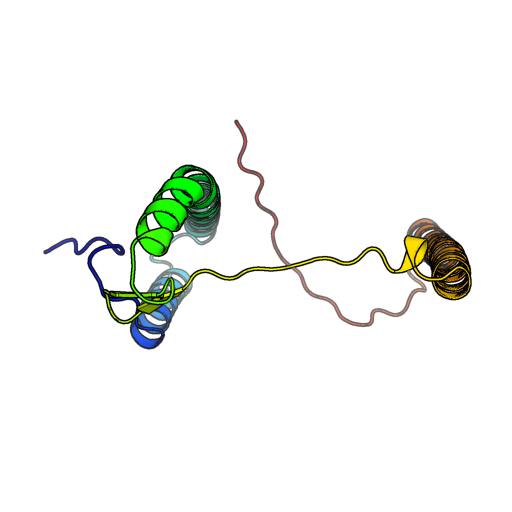ATOM 887 C CA . ILE A 1 112 ? 24.508 12.454 -1.857 1.00 88.81 112 ILE A CA 1
ATOM 888 C C . ILE A 1 112 ? 23.554 12.470 -0.658 1.00 88.81 112 ILE A C 1
ATOM 890 O O . ILE A 1 112 ? 23.826 13.140 0.339 1.00 88.81 112 ILE A O 1
ATOM 894 N N . GLU A 1 113 ? 22.453 11.719 -0.725 1.00 88.44 113 GLU A N 1
ATOM 895 C CA . GLU A 1 113 ? 21.476 11.634 0.362 1.00 88.44 113 GLU A CA 1
ATOM 896 C C . GLU A 1 113 ? 22.094 11.059 1.648 1.00 88.44 113 GLU A C 1
ATOM 898 O O . GLU A 1 113 ? 21.884 11.602 2.737 1.00 88.44 113 GLU A O 1
ATOM 903 N N . ASP A 1 114 ? 22.884 9.991 1.542 1.00 88.50 114 ASP A N 1
ATOM 904 C CA . ASP A 1 114 ? 23.529 9.338 2.680 1.00 88.50 114 ASP A CA 1
ATOM 905 C C . ASP A 1 114 ? 24.613 10.216 3.311 1.00 88.50 114 ASP A C 1
ATOM 907 O O . ASP A 1 114 ? 24.680 10.321 4.541 1.00 88.50 114 ASP A O 1
ATOM 911 N N . ASN A 1 115 ? 25.431 10.888 2.497 1.00 84.50 115 ASN A N 1
ATOM 912 C CA . ASN A 1 115 ? 26.417 11.854 2.979 1.00 84.50 115 ASN A CA 1
ATOM 913 C C . ASN A 1 115 ? 25.732 13.048 3.651 1.00 84.50 115 ASN A C 1
ATOM 915 O O . ASN A 1 115 ? 26.094 13.417 4.772 1.00 84.50 115 ASN A O 1
ATOM 919 N N . GLY A 1 116 ? 24.677 13.576 3.030 1.00 84.88 116 GLY A N 1
ATOM 920 C CA . GLY A 1 116 ? 23.870 14.650 3.591 1.00 84.88 116 GLY A CA 1
ATOM 921 C C . GLY A 1 116 ? 23.270 14.276 4.952 1.00 84.88 116 GLY A C 1
ATOM 922 O O . GLY A 1 116 ? 23.379 15.033 5.917 1.00 84.88 116 GLY A O 1
ATOM 923 N N . LYS A 1 117 ? 22.688 13.077 5.085 1.00 81.56 117 LYS A N 1
ATOM 924 C CA . LYS A 1 117 ? 22.129 12.581 6.357 1.00 81.56 117 LYS A CA 1
ATOM 925 C C . LYS A 1 117 ? 23.180 12.379 7.449 1.00 81.56 117 LYS A C 1
ATOM 927 O O . LYS A 1 117 ? 22.840 12.527 8.626 1.00 81.56 117 LYS A O 1
ATOM 932 N N . LYS A 1 118 ? 24.408 11.994 7.086 1.00 78.88 118 LYS A N 1
ATOM 933 C CA . LYS A 1 118 ? 25.496 11.693 8.033 1.00 78.88 118 LYS A CA 1
ATOM 934 C C . LYS A 1 118 ? 26.232 12.943 8.508 1.00 78.88 118 LYS A C 1
ATOM 936 O O . LYS A 1 118 ? 26.493 13.054 9.702 1.00 78.88 118 LYS A O 1
ATOM 941 N N . PHE A 1 119 ? 26.552 13.866 7.601 1.00 74.19 119 PHE A N 1
ATOM 942 C CA . PHE A 1 119 ? 27.481 14.968 7.877 1.00 74.19 119 PHE A CA 1
ATOM 943 C C . PHE A 1 119 ? 26.830 16.355 7.821 1.00 74.19 119 PHE A C 1
ATOM 945 O O . PHE A 1 119 ? 27.244 17.251 8.550 1.00 74.19 119 PHE A O 1
ATOM 952 N N . GLU A 1 120 ? 25.775 16.531 7.022 1.00 75.56 120 GLU A N 1
ATOM 953 C CA . GLU A 1 120 ? 25.196 17.849 6.713 1.00 75.56 120 GLU A CA 1
ATOM 954 C C . GLU A 1 120 ? 23.738 17.984 7.172 1.00 75.56 120 GLU A C 1
ATOM 956 O O . GLU A 1 120 ? 23.025 18.900 6.769 1.00 75.56 120 GLU A O 1
ATOM 961 N N . ARG A 1 121 ? 23.272 17.089 8.051 1.00 72.38 121 ARG A N 1
ATOM 962 C CA . ARG A 1 121 ? 21.848 16.941 8.395 1.00 72.38 121 ARG A CA 1
ATOM 963 C C . ARG A 1 121 ? 21.173 18.230 8.875 1.00 72.38 121 ARG A C 1
ATOM 965 O O . ARG A 1 121 ? 19.981 18.399 8.648 1.00 72.38 121 ARG A O 1
ATOM 972 N N . GLY A 1 122 ? 21.915 19.119 9.537 1.00 71.44 122 GLY A N 1
ATOM 973 C CA . GLY A 1 122 ? 21.420 20.425 9.993 1.00 71.44 122 GLY A CA 1
ATOM 974 C C . GLY A 1 122 ? 21.419 21.525 8.923 1.00 71.44 122 GLY A C 1
ATOM 975 O O . GLY A 1 122 ? 20.784 22.553 9.128 1.00 71.44 122 GLY A O 1
ATOM 976 N N . MET A 1 123 ? 22.113 21.312 7.802 1.00 77.31 123 MET A N 1
ATOM 977 C CA . MET A 1 123 ? 22.248 22.254 6.683 1.00 77.31 123 MET A CA 1
ATOM 978 C C . MET A 1 123 ? 21.293 21.933 5.525 1.00 77.31 123 MET A C 1
ATOM 980 O O . MET A 1 123 ? 21.020 22.802 4.699 1.00 77.31 123 MET A O 1
ATOM 984 N N . ILE A 1 124 ? 20.757 20.707 5.465 1.00 81.75 124 ILE A N 1
ATOM 985 C CA . ILE A 1 124 ? 19.769 20.317 4.451 1.00 81.75 124 ILE A CA 1
ATOM 986 C C . ILE A 1 124 ? 18.457 21.079 4.701 1.00 81.75 124 ILE A C 1
ATOM 988 O O . ILE A 1 124 ? 17.848 20.914 5.763 1.00 81.75 124 ILE A O 1
ATOM 992 N N . PRO A 1 125 ? 17.964 21.873 3.733 1.00 82.50 125 PRO A N 1
ATOM 993 C CA . PRO A 1 125 ? 16.713 22.598 3.894 1.00 82.50 125 PRO A CA 1
ATOM 994 C C . PRO A 1 125 ? 15.531 21.628 4.018 1.00 82.50 125 PRO A C 1
ATOM 996 O O . PRO A 1 125 ? 15.315 20.753 3.175 1.00 82.50 125 PRO A O 1
ATOM 999 N N . LEU A 1 126 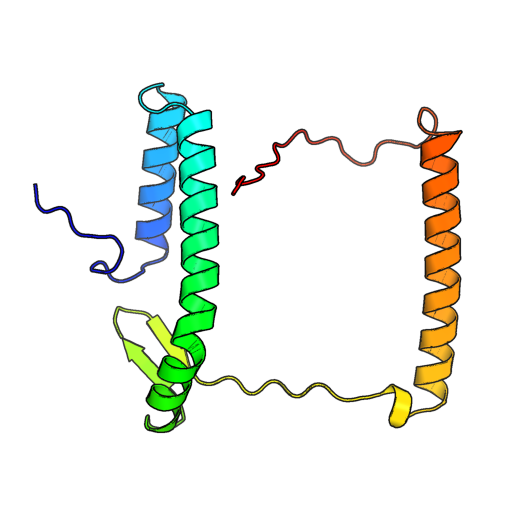? 14.726 21.805 5.068 1.00 81.25 126 LEU A N 1
ATOM 1000 C CA . LEU A 1 126 ? 13.504 21.029 5.266 1.00 81.25 126 LEU A CA 1
ATOM 1001 C C . LEU A 1 126 ? 12.442 21.454 4.247 1.00 81.25 126 LEU A C 1
ATOM 1003 O O . LEU A 1 126 ? 11.914 22.560 4.310 1.00 81.25 126 LEU A O 1
ATOM 1007 N N . LYS A 1 127 ? 12.077 20.545 3.340 1.00 85.75 127 LYS A N 1
ATOM 1008 C CA . LYS A 1 127 ? 10.980 20.766 2.381 1.00 85.75 127 LYS A CA 1
ATOM 1009 C C . LYS A 1 127 ? 9.597 20.719 3.045 1.00 85.75 127 LYS A C 1
ATOM 1011 O O . LYS A 1 127 ? 8.694 21.446 2.650 1.00 85.75 127 LYS A O 1
ATOM 1016 N N . SER A 1 128 ? 9.428 19.846 4.036 1.00 85.44 128 SER A N 1
ATOM 1017 C CA . SER A 1 128 ? 8.208 19.700 4.836 1.00 85.44 128 SER A CA 1
ATOM 1018 C C . SER A 1 128 ? 8.500 18.856 6.074 1.00 85.44 128 SER A C 1
ATOM 1020 O O . SER A 1 128 ? 9.307 17.929 5.995 1.00 85.44 128 SER A O 1
ATOM 1022 N N . TYR A 1 129 ? 7.806 19.112 7.183 1.00 85.62 129 TYR A N 1
ATOM 1023 C CA . TYR A 1 129 ? 7.896 18.309 8.403 1.00 85.62 129 TYR A CA 1
ATOM 1024 C C . TYR A 1 129 ? 6.529 17.715 8.755 1.00 85.62 129 TYR A C 1
ATOM 1026 O O . TYR A 1 129 ? 5.534 18.434 8.823 1.00 85.62 129 TYR A O 1
ATOM 1034 N N . LYS A 1 130 ? 6.485 16.401 8.983 1.00 90.25 130 LYS A N 1
ATOM 1035 C CA . LYS A 1 130 ? 5.303 15.674 9.456 1.00 90.25 130 LYS A CA 1
ATOM 1036 C C . LYS A 1 130 ? 5.752 14.636 10.477 1.00 90.25 130 LYS A C 1
ATOM 1038 O O . LYS A 1 130 ? 6.637 13.836 10.183 1.00 90.25 130 LYS A O 1
ATOM 1043 N N . GLN A 1 131 ? 5.122 14.624 11.646 1.00 88.69 131 GLN A N 1
ATOM 1044 C CA . GLN A 1 131 ? 5.239 13.518 12.595 1.00 88.69 131 GLN A CA 1
ATOM 1045 C C . GLN A 1 131 ? 4.139 12.493 12.322 1.00 88.69 131 GLN A C 1
ATOM 1047 O O . GLN A 1 131 ? 3.011 12.837 11.967 1.00 88.69 131 GLN A O 1
ATOM 1052 N N . THR A 1 132 ? 4.482 11.218 12.444 1.00 89.31 132 THR A N 1
ATOM 1053 C CA . THR A 1 132 ? 3.562 10.091 12.284 1.00 89.31 132 THR A CA 1
ATOM 1054 C C . THR A 1 132 ? 4.013 8.946 13.191 1.00 89.31 132 THR A C 1
ATOM 1056 O O . THR A 1 132 ? 5.034 9.071 13.869 1.00 89.31 132 THR A O 1
ATOM 1059 N N . TYR A 1 133 ? 3.254 7.856 13.226 1.00 90.62 133 TYR A N 1
ATOM 1060 C CA . TYR A 1 133 ? 3.532 6.684 14.050 1.00 90.62 133 TYR A CA 1
ATOM 1061 C C . TYR A 1 133 ? 3.785 5.455 13.166 1.00 90.62 133 TYR A C 1
ATOM 1063 O O . TYR A 1 133 ? 3.300 5.383 12.037 1.00 90.62 133 TYR A O 1
ATOM 1071 N N . SER A 1 134 ? 4.549 4.488 13.673 1.00 89.94 134 SER A N 1
ATOM 1072 C CA . SER A 1 134 ? 4.725 3.165 13.068 1.00 89.94 134 SER A CA 1
ATOM 1073 C C . SER A 1 134 ? 4.211 2.092 14.026 1.00 89.94 134 SER A C 1
ATOM 1075 O O . SER A 1 134 ? 4.311 2.239 15.243 1.00 89.94 134 SER A O 1
ATOM 1077 N N . ILE A 1 135 ? 3.644 1.016 13.478 1.00 88.62 135 ILE A N 1
ATOM 1078 C CA . ILE A 1 135 ? 3.173 -0.137 14.252 1.00 88.62 135 ILE A CA 1
ATOM 1079 C C . ILE A 1 135 ? 3.850 -1.384 13.709 1.00 88.62 135 ILE A C 1
ATOM 1081 O O . ILE A 1 135 ? 3.796 -1.658 12.511 1.00 88.62 135 ILE A O 1
ATOM 1085 N N . THR A 1 136 ? 4.445 -2.151 14.614 1.00 89.56 136 THR A N 1
ATOM 1086 C CA . THR A 1 136 ? 4.960 -3.490 14.340 1.00 89.56 136 THR A CA 1
ATOM 1087 C C . THR A 1 136 ? 4.130 -4.471 15.151 1.00 89.56 136 THR A C 1
ATOM 1089 O O . THR A 1 136 ? 4.134 -4.418 16.380 1.00 89.56 136 THR A O 1
ATOM 1092 N N . LEU A 1 137 ? 3.403 -5.358 14.472 1.00 85.00 137 LEU A N 1
ATOM 1093 C CA . LEU A 1 137 ? 2.723 -6.472 15.126 1.00 85.00 137 LEU A CA 1
ATOM 1094 C C . LEU A 1 137 ? 3.771 -7.550 15.421 1.00 85.00 137 LEU A C 1
ATOM 1096 O O . LEU A 1 137 ? 4.336 -8.142 14.502 1.00 85.00 137 LEU A O 1
ATOM 1100 N N . ASN A 1 138 ? 4.070 -7.756 16.701 1.00 86.00 138 ASN A N 1
ATOM 1101 C CA . ASN A 1 138 ? 4.971 -8.822 17.129 1.00 86.00 138 ASN A CA 1
ATOM 1102 C C . ASN A 1 138 ? 4.286 -10.191 16.977 1.00 86.00 138 ASN A C 1
ATOM 1104 O O . ASN A 1 138 ? 3.057 -10.271 16.961 1.00 86.00 138 ASN A O 1
ATOM 1108 N N . LYS A 1 139 ? 5.100 -11.245 16.837 1.00 62.25 139 LYS A N 1
ATOM 1109 C CA . LYS A 1 139 ? 4.629 -12.638 16.832 1.00 62.25 139 LYS A CA 1
ATOM 1110 C C . LYS A 1 139 ? 3.930 -13.009 18.134 1.00 62.25 139 LYS A C 1
ATOM 1112 O O . LYS A 1 139 ? 4.398 -12.530 19.191 1.00 62.25 139 LYS A O 1
#

Sequence (139 aa):
MNSLLIWEVAPTKSEIEMYADNVAKEVAEGFTKPEDLAIKMAAIETFAKTLRTKVEEHVVDFLSKCPKGAYSHLGAELKLKDSQTYDYAAYSEKWAELQAKIDILKEEQKEIEDNGKKFERGMIPLKSYKQTYSITLNK

Radius of gyration: 23.69 Å; chains: 1; bounding box: 56×42×52 Å

Secondary structure (DSSP, 8-state):
-----TTTS---HHHHHHHHHHHHHHHHTTSS-HHHHHHHHHHHHHHHHHHHHHHHHHHHHHHHTSGGGEEEETTEEEE--------HHHH-HHHHHHHHHHHHHHHHHHHHHHHHHHH-TTTS--S------------